Protein AF-F8JT11-F1 (afdb_monomer)

Foldseek 3Di:
DDPVLLVLLCVLLVCVLVPDDQQCSCVVSVPPDSVSSLVSVQVVLVVVDPADDDDSVLSSVLVNLVVVLVVLVVVVVVPPVVSVVVNVVSVVVSVVSRVVVVVPPD

pLDDT: mean 93.09, std 11.82, range [40.34, 98.62]

Nearest PDB structures (foldseek):
  4q66-assembly1_B  TM=3.492E-01  e=8.925E+00  Saccharomyces cerevisiae S288C

Mean predicted aligned error: 4.18 Å

Organism: Streptantibioticus cattleyicolor (strain ATCC 35852 / DSM 46488 / JCM 4925 / NBRC 14057 / NRRL 8057) (NCBI:txid1003195)

Radius of gyration: 15.84 Å; Cα contacts (8 Å, |Δi|>4): 87; chains: 1; bounding box: 43×24×40 Å

Sequence (106 aa):
MDARDRERASQALALKLAGVDWQTIATKLGYPDVADAVLAAGEIADEQYDGPPLDPERMLEALRYDRLQAALWGPAMKGDLAAVDRVLTIADRRQRIKRLHRRSDE

Structure (mmCIF, N/CA/C/O backbone):
data_AF-F8JT11-F1
#
_entry.id   AF-F8JT11-F1
#
loop_
_atom_site.group_PDB
_atom_site.id
_atom_site.type_symbol
_atom_site.label_atom_id
_atom_site.label_alt_id
_atom_site.label_comp_id
_atom_site.label_asym_id
_atom_site.label_entity_id
_atom_site.label_seq_id
_atom_site.pdbx_PDB_ins_code
_atom_site.Cartn_x
_atom_site.Cartn_y
_atom_site.Cartn_z
_atom_site.occupancy
_atom_site.B_iso_or_equiv
_atom_site.auth_seq_id
_atom_site.auth_comp_id
_atom_site.auth_asym_id
_atom_site.auth_atom_id
_atom_site.pdbx_PDB_model_num
ATOM 1 N N . MET A 1 1 ? 6.402 10.550 -18.677 1.00 77.81 1 MET A N 1
ATOM 2 C CA . MET A 1 1 ? 5.653 9.322 -19.009 1.00 77.81 1 MET A CA 1
ATOM 3 C C . MET A 1 1 ? 4.380 9.686 -19.766 1.00 77.81 1 MET A C 1
ATOM 5 O O . MET A 1 1 ? 3.769 10.693 -19.418 1.00 77.81 1 MET A O 1
ATOM 9 N N . ASP A 1 2 ? 4.012 8.943 -20.816 1.00 91.81 2 ASP A N 1
ATOM 10 C CA . ASP A 1 2 ? 2.739 9.166 -21.519 1.00 91.81 2 ASP A CA 1
ATOM 11 C C . ASP A 1 2 ? 1.541 8.618 -20.710 1.00 91.81 2 ASP A C 1
ATOM 13 O O . ASP A 1 2 ? 1.717 7.959 -19.684 1.00 91.81 2 ASP A O 1
ATOM 17 N N . ALA A 1 3 ? 0.304 8.906 -21.130 1.00 92.38 3 ALA A N 1
ATOM 18 C CA . ALA A 1 3 ? -0.885 8.504 -20.370 1.00 92.38 3 ALA A CA 1
ATOM 19 C C . ALA A 1 3 ? -1.071 6.976 -20.261 1.00 92.38 3 ALA A C 1
ATOM 21 O O . ALA A 1 3 ? -1.592 6.495 -19.254 1.00 92.38 3 ALA A O 1
ATOM 22 N N . ARG A 1 4 ? -0.654 6.208 -21.277 1.00 92.94 4 ARG A N 1
ATOM 23 C CA . ARG A 1 4 ? -0.783 4.742 -21.287 1.00 92.94 4 ARG A CA 1
ATOM 24 C C . ARG A 1 4 ? 0.262 4.101 -20.387 1.00 92.94 4 ARG A C 1
ATOM 26 O O . ARG A 1 4 ? -0.069 3.207 -19.609 1.00 92.94 4 ARG A O 1
ATOM 33 N N . ASP A 1 5 ? 1.490 4.594 -20.450 1.00 94.31 5 ASP A N 1
ATOM 34 C CA . ASP A 1 5 ? 2.563 4.163 -19.567 1.00 94.31 5 ASP A CA 1
ATOM 35 C C . ASP A 1 5 ? 2.239 4.493 -18.109 1.00 94.31 5 ASP A C 1
ATOM 37 O O . ASP A 1 5 ? 2.427 3.643 -17.241 1.00 94.31 5 ASP A O 1
ATOM 41 N N . ARG A 1 6 ? 1.646 5.664 -17.838 1.00 96.75 6 ARG A N 1
ATOM 42 C CA . ARG A 1 6 ? 1.253 6.068 -16.478 1.00 96.75 6 ARG A CA 1
ATOM 43 C C . ARG A 1 6 ? 0.167 5.170 -15.889 1.00 96.75 6 ARG A C 1
ATO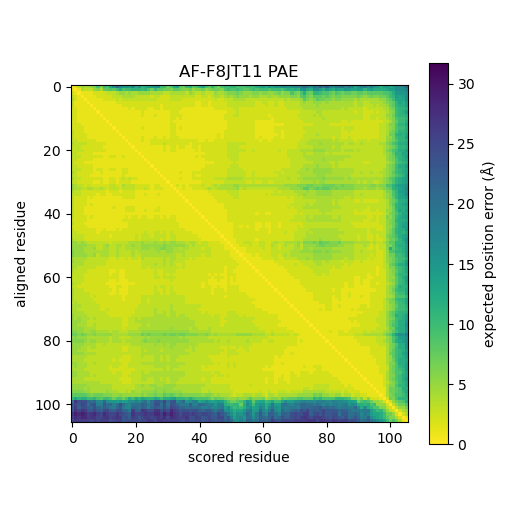M 45 O O . ARG A 1 6 ? 0.233 4.812 -14.711 1.00 96.75 6 ARG A O 1
ATOM 52 N N . GLU A 1 7 ? -0.815 4.781 -16.697 1.00 97.44 7 GLU A N 1
ATOM 53 C CA . GLU A 1 7 ? -1.851 3.826 -16.290 1.00 97.44 7 GLU A CA 1
ATOM 54 C C . GLU A 1 7 ? -1.234 2.457 -15.969 1.00 97.44 7 GLU A C 1
ATOM 56 O O . GLU A 1 7 ? -1.474 1.885 -14.904 1.00 97.44 7 GLU A O 1
ATOM 61 N N . ARG A 1 8 ? -0.349 1.961 -16.841 1.00 97.81 8 ARG A N 1
ATOM 62 C CA . ARG A 1 8 ? 0.369 0.698 -16.625 1.00 97.81 8 ARG A CA 1
ATOM 63 C C . ARG A 1 8 ? 1.260 0.739 -15.375 1.00 97.81 8 ARG A C 1
ATOM 65 O O . ARG A 1 8 ? 1.305 -0.237 -14.623 1.00 97.81 8 ARG A O 1
ATOM 72 N N . ALA A 1 9 ? 1.932 1.857 -15.116 1.00 98.06 9 ALA A N 1
ATOM 73 C CA . ALA A 1 9 ? 2.727 2.087 -13.910 1.00 98.06 9 ALA A CA 1
ATOM 74 C C . ALA A 1 9 ? 1.856 2.079 -12.643 1.00 98.06 9 ALA A C 1
ATOM 76 O O . ALA A 1 9 ? 2.180 1.421 -11.651 1.00 98.06 9 ALA A O 1
ATOM 77 N N . SER A 1 10 ? 0.688 2.722 -12.706 1.00 98.19 10 SER A N 1
ATOM 78 C CA . SER A 1 10 ? -0.290 2.737 -11.611 1.00 98.19 10 SER A CA 1
ATOM 79 C C . SER A 1 10 ? -0.819 1.333 -11.300 1.00 98.19 10 SER A C 1
ATOM 81 O O . SER A 1 10 ? -0.945 0.956 -10.131 1.00 98.19 10 SER A O 1
ATOM 83 N N . GLN A 1 11 ? -1.064 0.519 -12.331 1.00 98.31 11 GLN A N 1
ATOM 84 C CA . GLN A 1 11 ? -1.443 -0.889 -12.175 1.00 98.31 11 GLN A CA 1
ATOM 85 C C . GLN A 1 11 ? -0.313 -1.730 -11.569 1.00 98.31 11 GLN A C 1
ATOM 87 O O . GLN A 1 11 ? -0.575 -2.566 -10.699 1.00 98.31 11 GLN A O 1
ATOM 92 N N . ALA A 1 12 ? 0.939 -1.495 -11.973 1.00 98.50 12 ALA A N 1
ATOM 93 C CA . ALA A 1 12 ? 2.102 -2.172 -11.401 1.00 98.50 12 ALA A CA 1
ATOM 94 C C . ALA A 1 12 ? 2.220 -1.896 -9.895 1.00 98.50 12 ALA A C 1
ATOM 96 O O . ALA A 1 12 ? 2.313 -2.834 -9.096 1.00 98.50 12 ALA A O 1
ATOM 97 N N . LEU A 1 13 ? 2.107 -0.625 -9.490 1.00 98.50 13 LEU A N 1
ATOM 98 C CA . LEU A 1 13 ? 2.089 -0.241 -8.080 1.00 98.50 13 LEU A CA 1
ATOM 99 C C . LEU A 1 13 ? 0.903 -0.873 -7.334 1.00 98.50 13 LEU A C 1
ATOM 101 O O . LEU A 1 13 ? 1.064 -1.389 -6.226 1.00 98.50 13 LEU A O 1
ATOM 105 N N . ALA A 1 14 ? -0.292 -0.884 -7.932 1.00 98.19 14 ALA A N 1
ATOM 106 C CA . ALA A 1 14 ? -1.471 -1.502 -7.329 1.00 98.19 14 ALA A CA 1
ATOM 107 C C . ALA A 1 14 ? -1.256 -2.992 -7.019 1.00 98.19 14 ALA A C 1
ATOM 109 O O . ALA A 1 14 ? -1.509 -3.426 -5.891 1.00 98.19 14 ALA A O 1
ATOM 110 N N . LEU A 1 15 ? -0.720 -3.751 -7.979 1.00 98.38 15 LEU A N 1
ATOM 111 C CA . LEU A 1 15 ? -0.385 -5.166 -7.800 1.00 98.38 15 LEU A CA 1
ATOM 112 C C . LEU A 1 15 ? 0.703 -5.363 -6.741 1.00 98.38 15 LEU A C 1
ATOM 114 O O . LEU A 1 15 ? 0.585 -6.253 -5.894 1.00 98.38 15 LEU A O 1
ATOM 118 N N . LYS A 1 16 ? 1.734 -4.513 -6.729 1.00 98.25 16 LYS A N 1
ATOM 119 C CA . LYS A 1 16 ? 2.813 -4.632 -5.743 1.00 98.25 16 LYS A CA 1
ATOM 120 C C . LYS A 1 16 ? 2.326 -4.420 -4.314 1.00 98.25 16 LYS A C 1
ATOM 122 O O . LYS A 1 16 ? 2.734 -5.129 -3.385 1.00 98.25 16 LYS A O 1
ATOM 127 N N . LEU A 1 17 ? 1.454 -3.439 -4.121 1.00 97.81 17 LEU A N 1
ATOM 128 C CA . LEU A 1 17 ? 0.849 -3.144 -2.825 1.00 97.81 17 LEU A CA 1
ATOM 129 C C . LEU A 1 17 ? -0.147 -4.233 -2.397 1.00 97.81 17 LEU A C 1
ATOM 131 O O . LEU A 1 17 ? -0.313 -4.446 -1.201 1.00 97.81 17 LEU A O 1
ATOM 135 N N . ALA A 1 18 ? -0.723 -4.982 -3.343 1.00 96.62 18 ALA A N 1
ATOM 136 C CA . ALA A 1 18 ? -1.481 -6.206 -3.070 1.00 96.62 18 ALA A CA 1
ATOM 137 C C . ALA A 1 18 ? -0.595 -7.432 -2.749 1.00 96.62 18 ALA A C 1
ATOM 139 O O . ALA A 1 18 ? -1.119 -8.497 -2.436 1.00 96.62 18 ALA A O 1
ATOM 140 N N . GLY A 1 19 ? 0.736 -7.296 -2.806 1.00 96.50 19 GLY A N 1
ATOM 141 C CA . GLY A 1 19 ? 1.688 -8.352 -2.446 1.00 96.50 19 GLY A CA 1
ATOM 142 C C . GLY A 1 19 ? 2.171 -9.217 -3.612 1.00 96.50 19 GLY A C 1
ATOM 143 O O . GLY A 1 19 ? 2.877 -10.192 -3.376 1.00 96.50 19 GLY A O 1
ATOM 144 N N . VAL A 1 20 ? 1.835 -8.867 -4.857 1.00 98.19 20 VAL A N 1
ATOM 145 C CA . VAL A 1 20 ? 2.327 -9.585 -6.042 1.00 98.19 20 VAL A CA 1
ATOM 146 C C . VAL A 1 20 ? 3.831 -9.330 -6.226 1.00 98.19 20 VAL A C 1
ATOM 148 O O . VAL A 1 20 ? 4.329 -8.222 -5.987 1.00 98.19 20 VAL A O 1
ATOM 151 N N . ASP A 1 21 ? 4.576 -10.362 -6.621 1.00 97.94 21 ASP A N 1
ATOM 152 C CA . ASP A 1 21 ? 6.006 -10.257 -6.902 1.00 97.94 21 ASP A CA 1
ATOM 153 C C . ASP A 1 21 ? 6.277 -9.533 -8.234 1.00 97.94 21 ASP A C 1
ATOM 155 O O . ASP A 1 21 ? 5.428 -9.462 -9.124 1.00 97.94 21 ASP A O 1
ATOM 159 N N . TRP A 1 22 ? 7.478 -8.973 -8.375 1.00 98.00 22 TRP A N 1
ATOM 160 C CA . TRP A 1 22 ? 7.804 -8.131 -9.525 1.00 98.00 22 TRP A CA 1
ATOM 161 C C . TRP A 1 22 ? 7.909 -8.897 -10.844 1.00 98.00 22 TRP A C 1
ATOM 163 O O . TRP A 1 22 ? 7.572 -8.335 -11.884 1.00 98.00 22 TRP A O 1
ATOM 173 N N . GLN A 1 23 ? 8.313 -10.171 -10.813 1.00 98.38 23 GLN A N 1
ATOM 174 C CA . GLN A 1 23 ? 8.401 -10.996 -12.018 1.00 98.38 23 GLN A CA 1
ATOM 175 C C . GLN A 1 23 ? 7.006 -11.230 -12.604 1.00 98.38 23 GLN A C 1
ATOM 177 O O . GLN A 1 23 ? 6.788 -11.059 -13.809 1.00 98.38 23 GLN A O 1
ATOM 182 N N . THR A 1 24 ? 6.041 -11.558 -11.742 1.00 98.62 24 THR A N 1
ATOM 183 C CA . THR A 1 24 ? 4.635 -11.705 -12.127 1.00 98.62 24 THR A CA 1
ATOM 184 C C . THR A 1 24 ? 4.060 -10.390 -12.651 1.00 98.62 24 THR A C 1
ATOM 186 O O . THR A 1 24 ? 3.367 -10.393 -13.667 1.00 98.62 24 THR A O 1
ATOM 189 N N . ILE A 1 25 ? 4.362 -9.256 -12.007 1.00 98.56 25 ILE A N 1
ATOM 190 C CA . ILE A 1 25 ? 3.902 -7.928 -12.452 1.00 98.56 25 ILE A CA 1
ATOM 191 C C . ILE A 1 25 ? 4.455 -7.583 -13.838 1.00 98.56 25 ILE A C 1
ATOM 193 O O . ILE A 1 25 ? 3.675 -7.221 -14.720 1.00 98.56 25 ILE A O 1
ATOM 197 N N . ALA A 1 26 ? 5.769 -7.727 -14.038 1.00 98.44 26 ALA A N 1
ATOM 198 C CA . ALA A 1 26 ? 6.429 -7.418 -15.304 1.00 98.44 26 ALA A CA 1
ATOM 199 C C . ALA A 1 26 ? 5.824 -8.233 -16.453 1.00 98.44 26 ALA A C 1
ATOM 201 O O . ALA A 1 26 ? 5.388 -7.672 -17.457 1.00 98.44 26 ALA A O 1
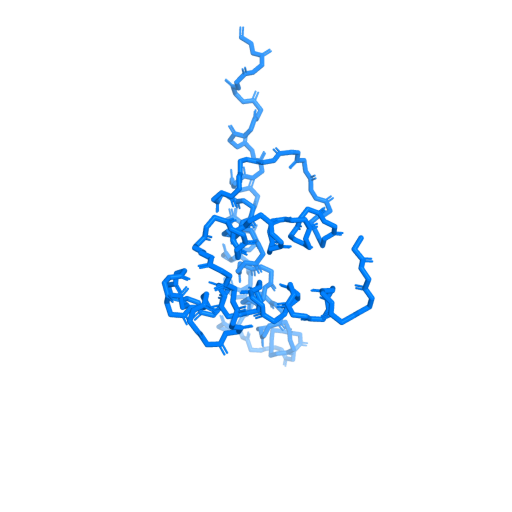ATOM 202 N N . THR A 1 27 ? 5.679 -9.544 -16.239 1.00 98.25 27 THR A N 1
ATOM 203 C CA . THR A 1 27 ? 5.075 -10.464 -17.213 1.00 98.25 27 THR A CA 1
ATOM 204 C C . THR A 1 27 ? 3.623 -10.091 -17.516 1.00 98.25 27 THR A C 1
ATOM 206 O O . THR A 1 27 ? 3.226 -10.003 -18.676 1.00 98.25 27 THR A O 1
ATOM 209 N N . LYS A 1 28 ? 2.815 -9.840 -16.478 1.00 98.12 28 LYS A N 1
ATOM 210 C CA . LYS A 1 28 ? 1.377 -9.567 -16.614 1.00 98.12 28 LYS A CA 1
ATOM 211 C C . LYS A 1 28 ? 1.080 -8.249 -17.326 1.00 98.12 28 LYS A C 1
ATOM 213 O O . LYS A 1 28 ? 0.073 -8.157 -18.022 1.00 98.12 28 LYS A O 1
ATOM 218 N N . LEU A 1 29 ? 1.917 -7.235 -17.123 1.00 98.00 29 LEU A N 1
ATOM 219 C CA . LEU A 1 29 ? 1.722 -5.894 -17.679 1.00 98.00 29 LEU A CA 1
ATOM 220 C C . LEU A 1 29 ? 2.572 -5.629 -18.932 1.00 98.00 29 LEU A C 1
ATOM 222 O O . LEU A 1 29 ? 2.502 -4.539 -19.497 1.00 98.00 29 LEU A O 1
ATOM 226 N N . GLY A 1 30 ? 3.351 -6.615 -19.386 1.00 97.31 30 GLY A N 1
ATOM 227 C CA . GLY A 1 30 ? 4.169 -6.509 -20.594 1.00 97.31 30 GLY A CA 1
ATOM 228 C C . GLY A 1 30 ? 5.317 -5.510 -20.459 1.00 97.31 30 GLY A C 1
ATOM 229 O O . GLY A 1 30 ? 5.567 -4.739 -21.387 1.00 97.31 30 GLY A O 1
ATOM 230 N N . TYR A 1 31 ? 5.978 -5.475 -19.300 1.0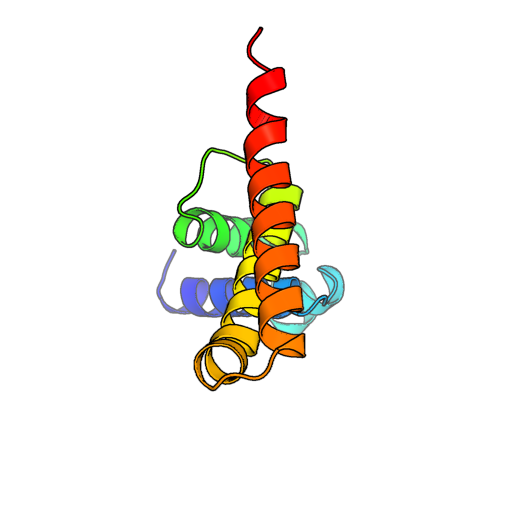0 97.69 31 TYR A N 1
ATOM 231 C CA . TYR A 1 31 ? 7.254 -4.771 -19.167 1.00 97.69 31 TYR A CA 1
ATOM 232 C C . TYR A 1 31 ? 8.378 -5.595 -19.816 1.00 97.69 31 TYR A C 1
ATOM 234 O O . TYR A 1 31 ? 8.333 -6.826 -19.729 1.00 97.69 31 TYR A O 1
ATOM 242 N N . PRO A 1 32 ? 9.371 -4.949 -20.458 1.00 95.56 32 PRO A N 1
ATOM 243 C CA . PRO A 1 32 ? 10.518 -5.645 -21.043 1.00 95.56 32 PRO A CA 1
ATOM 244 C C . PRO A 1 32 ? 11.291 -6.460 -20.005 1.00 95.56 32 PRO A C 1
ATOM 246 O O . PRO A 1 32 ? 11.663 -7.604 -20.269 1.00 95.56 32 PRO A O 1
ATOM 249 N N . ASP A 1 33 ? 11.470 -5.895 -18.811 1.00 96.31 33 ASP A N 1
ATOM 250 C CA . ASP A 1 33 ? 12.061 -6.583 -17.676 1.00 96.31 33 ASP A CA 1
ATOM 251 C C . ASP A 1 33 ? 11.469 -6.133 -16.325 1.00 96.31 33 ASP A C 1
ATOM 253 O O . ASP A 1 33 ? 10.540 -5.325 -16.228 1.00 96.31 33 ASP A O 1
ATOM 257 N N . VAL A 1 34 ? 11.986 -6.733 -15.251 1.00 97.94 34 VAL A N 1
ATOM 258 C CA . VAL A 1 34 ? 11.587 -6.424 -13.873 1.00 97.94 34 VAL A CA 1
ATOM 259 C C . VAL A 1 34 ? 12.023 -5.020 -13.448 1.00 97.94 34 VAL A C 1
ATOM 261 O O . VAL A 1 34 ? 11.306 -4.384 -12.677 1.00 97.94 34 VAL A O 1
ATOM 264 N N . ALA A 1 35 ? 13.172 -4.535 -13.923 1.00 97.81 35 ALA A N 1
ATOM 265 C CA . ALA A 1 35 ? 13.698 -3.234 -13.531 1.00 97.81 35 ALA A CA 1
ATOM 266 C C . ALA A 1 35 ? 12.794 -2.105 -14.044 1.00 97.81 35 ALA A C 1
ATOM 268 O O . ALA A 1 35 ? 12.462 -1.207 -13.270 1.00 97.81 35 ALA A O 1
ATOM 269 N N . ASP A 1 36 ? 12.301 -2.209 -15.279 1.00 97.62 36 ASP A N 1
ATOM 270 C CA . ASP A 1 36 ? 11.342 -1.261 -15.855 1.00 97.62 36 ASP A CA 1
ATOM 271 C C . ASP A 1 36 ? 10.042 -1.195 -15.039 1.00 97.62 36 ASP A C 1
ATOM 273 O O . ASP A 1 36 ? 9.526 -0.112 -14.754 1.00 97.62 36 ASP A O 1
ATOM 277 N N . ALA A 1 37 ? 9.521 -2.351 -14.608 1.00 97.81 37 ALA A N 1
ATOM 278 C CA . ALA A 1 37 ? 8.315 -2.411 -13.782 1.00 97.81 37 ALA A CA 1
ATOM 279 C C . ALA A 1 37 ? 8.522 -1.767 -12.399 1.00 97.81 37 ALA A C 1
ATOM 281 O O . ALA A 1 37 ? 7.625 -1.089 -11.891 1.00 97.81 37 ALA A O 1
ATOM 282 N N . VAL A 1 38 ? 9.696 -1.981 -11.791 1.00 97.88 38 VAL A N 1
ATOM 283 C CA . VAL A 1 38 ? 10.072 -1.395 -10.495 1.00 97.88 38 VAL A CA 1
ATOM 284 C C . VAL A 1 38 ? 10.221 0.119 -10.604 1.00 97.88 38 VAL A C 1
ATOM 286 O O . VAL A 1 38 ? 9.661 0.829 -9.771 1.00 97.88 38 VAL A O 1
ATOM 289 N N . LEU A 1 39 ? 10.930 0.612 -11.623 1.00 97.06 39 LEU A N 1
ATOM 290 C CA . LEU A 1 39 ? 11.145 2.043 -11.849 1.00 97.06 39 LEU A CA 1
ATOM 291 C C . LEU A 1 39 ? 9.821 2.770 -12.095 1.00 97.06 39 LEU A C 1
ATOM 293 O O . LEU A 1 39 ? 9.509 3.723 -11.386 1.00 97.06 39 LEU A O 1
ATOM 297 N N . ALA A 1 40 ? 8.998 2.266 -13.019 1.00 97.38 40 ALA A N 1
ATOM 298 C CA . ALA A 1 40 ? 7.710 2.874 -13.341 1.00 97.38 40 ALA A CA 1
ATOM 299 C C . ALA A 1 40 ? 6.768 2.908 -12.124 1.00 97.38 40 ALA A C 1
ATOM 301 O O . ALA A 1 40 ? 6.142 3.928 -11.838 1.00 97.38 40 ALA A O 1
ATOM 302 N N . ALA A 1 41 ? 6.677 1.809 -11.365 1.00 97.88 41 ALA A N 1
ATOM 303 C CA . ALA A 1 41 ? 5.882 1.780 -10.138 1.00 97.88 41 ALA A CA 1
ATOM 304 C C . ALA A 1 41 ? 6.453 2.698 -9.043 1.00 97.88 41 ALA A C 1
ATOM 306 O O . ALA A 1 41 ? 5.678 3.255 -8.266 1.00 97.88 41 ALA A O 1
ATOM 307 N N . GLY A 1 42 ? 7.780 2.843 -8.985 1.00 97.12 42 GLY A N 1
ATOM 308 C CA . GLY A 1 42 ? 8.492 3.739 -8.076 1.00 97.12 42 GLY A CA 1
ATOM 309 C C . GLY A 1 42 ? 8.136 5.203 -8.308 1.00 97.12 42 GLY A C 1
ATOM 310 O O . GLY A 1 42 ? 7.744 5.867 -7.357 1.00 97.12 42 GLY A O 1
ATOM 311 N N . GLU A 1 43 ? 8.137 5.664 -9.563 1.00 96.38 43 GLU A N 1
ATOM 312 C CA . GLU A 1 43 ? 7.727 7.036 -9.912 1.00 96.3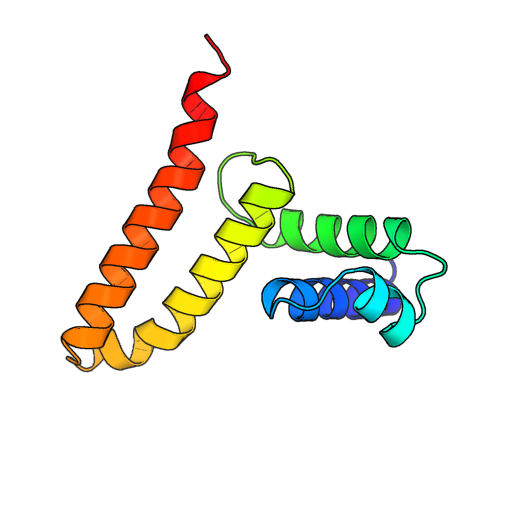8 43 GLU A CA 1
ATOM 313 C C . GLU A 1 43 ? 6.303 7.348 -9.425 1.00 96.38 43 GLU A C 1
ATOM 315 O O . GLU A 1 43 ? 6.051 8.397 -8.836 1.00 96.38 43 GLU A O 1
ATOM 320 N N . ILE A 1 44 ? 5.360 6.415 -9.609 1.00 97.94 44 ILE A N 1
ATOM 321 C CA . ILE A 1 44 ? 3.985 6.588 -9.115 1.00 97.94 44 ILE A CA 1
ATOM 322 C C . ILE A 1 44 ? 3.927 6.536 -7.583 1.00 97.94 44 ILE A C 1
ATOM 324 O O . ILE A 1 44 ? 3.116 7.237 -6.978 1.00 97.94 44 ILE A O 1
ATOM 328 N N . ALA A 1 45 ? 4.746 5.699 -6.944 1.00 97.44 45 ALA A N 1
ATOM 329 C CA . ALA A 1 45 ? 4.798 5.611 -5.489 1.00 97.44 45 ALA A CA 1
ATOM 330 C C . ALA A 1 45 ? 5.314 6.917 -4.872 1.00 97.44 45 ALA A C 1
ATOM 332 O O . ALA A 1 45 ? 4.693 7.402 -3.928 1.00 97.44 45 ALA A O 1
ATOM 333 N N . ASP A 1 46 ? 6.371 7.498 -5.445 1.00 95.69 46 ASP A N 1
ATOM 334 C CA . ASP A 1 46 ? 6.927 8.792 -5.040 1.00 95.69 46 ASP A CA 1
ATOM 335 C C . ASP A 1 46 ? 5.889 9.912 -5.191 1.00 95.69 46 ASP A C 1
ATOM 337 O O . ASP A 1 46 ? 5.727 10.733 -4.292 1.00 95.69 46 ASP A O 1
ATOM 341 N N . GLU A 1 47 ? 5.123 9.924 -6.288 1.00 95.12 47 GLU A N 1
ATOM 342 C CA . GLU A 1 47 ? 4.040 10.897 -6.481 1.00 95.12 47 GLU A CA 1
ATOM 343 C C . GLU A 1 47 ? 2.885 10.726 -5.475 1.00 95.12 47 GLU A C 1
ATOM 345 O O . GLU A 1 47 ? 2.244 11.708 -5.096 1.00 95.12 47 GLU A O 1
ATOM 350 N N . GLN A 1 48 ? 2.567 9.488 -5.077 1.00 94.94 48 GLN A N 1
ATOM 351 C CA . GLN A 1 48 ? 1.464 9.193 -4.150 1.00 94.94 48 GLN A CA 1
ATOM 352 C C . GLN A 1 48 ? 1.838 9.393 -2.682 1.00 94.94 48 GLN A C 1
ATOM 354 O O . GLN A 1 48 ? 0.951 9.564 -1.843 1.00 94.94 48 GLN A O 1
ATOM 359 N N . TYR A 1 49 ? 3.122 9.315 -2.354 1.00 94.69 49 TYR A N 1
ATOM 360 C CA . TYR A 1 49 ? 3.598 9.374 -0.987 1.00 94.69 49 TYR A CA 1
ATOM 361 C C . TYR A 1 49 ? 3.874 10.823 -0.557 1.00 94.69 49 TYR A C 1
ATOM 363 O O . TYR A 1 49 ? 4.708 11.522 -1.117 1.00 94.69 49 TYR A O 1
ATOM 371 N N . ASP A 1 50 ? 3.181 11.268 0.491 1.00 91.12 50 ASP A N 1
ATOM 372 C CA . ASP A 1 50 ? 3.210 12.649 0.994 1.00 91.12 50 ASP A CA 1
ATOM 373 C C . ASP A 1 50 ? 4.109 12.848 2.233 1.00 91.12 50 ASP A C 1
ATOM 375 O O . ASP A 1 50 ? 4.056 13.882 2.906 1.00 91.12 50 ASP A O 1
ATOM 379 N N . GLY A 1 51 ? 4.897 11.832 2.598 1.00 89.69 51 GLY A N 1
ATOM 380 C CA . GLY A 1 51 ? 5.713 11.832 3.810 1.00 89.69 51 GLY A CA 1
ATOM 381 C C . GLY A 1 51 ? 7.176 12.249 3.597 1.00 89.69 51 GLY A C 1
ATOM 382 O O . GLY A 1 51 ? 7.574 12.625 2.500 1.00 89.69 51 GLY A O 1
ATOM 383 N N . PRO A 1 52 ? 8.012 12.178 4.655 1.00 91.12 52 PRO A N 1
ATOM 384 C CA . PRO A 1 52 ? 9.451 12.427 4.533 1.00 91.12 52 PRO A CA 1
ATOM 385 C C . PRO A 1 52 ? 10.112 11.377 3.631 1.00 91.12 52 PRO A C 1
ATOM 387 O O . PRO A 1 52 ? 9.618 10.247 3.633 1.00 91.12 52 PRO A O 1
ATOM 390 N N . PRO A 1 53 ? 11.231 11.692 2.951 1.00 90.06 53 PRO A N 1
ATOM 391 C CA . PRO A 1 53 ? 11.920 10.756 2.065 1.00 90.06 53 PRO A CA 1
ATOM 392 C C . PRO A 1 53 ? 12.158 9.390 2.721 1.00 90.06 53 PRO A C 1
ATOM 394 O O . PRO A 1 53 ? 12.588 9.297 3.871 1.00 90.06 53 PRO A O 1
ATOM 397 N N . LEU A 1 54 ? 11.862 8.318 1.992 1.00 91.06 54 LEU A N 1
ATOM 398 C CA . LEU A 1 54 ? 12.076 6.938 2.420 1.00 91.06 54 LEU A CA 1
ATOM 399 C C . LEU A 1 54 ? 12.806 6.183 1.315 1.00 91.06 54 LEU A C 1
ATOM 401 O O . LEU A 1 54 ? 12.711 6.539 0.144 1.00 91.06 54 LEU A O 1
ATOM 405 N N . ASP A 1 55 ? 13.500 5.108 1.681 1.00 92.44 55 ASP A N 1
ATOM 406 C CA . ASP A 1 55 ? 13.913 4.135 0.676 1.00 92.44 55 ASP A CA 1
ATOM 407 C C . ASP A 1 55 ? 12.676 3.479 0.016 1.00 92.44 55 ASP A C 1
ATOM 409 O O . ASP A 1 55 ? 11.599 3.418 0.632 1.00 92.44 55 ASP A O 1
ATOM 413 N N . PRO A 1 56 ? 12.804 2.971 -1.225 1.00 91.25 56 PRO A N 1
ATOM 414 C CA . PRO A 1 56 ? 11.668 2.435 -1.973 1.00 91.25 56 PRO A CA 1
ATOM 415 C C . PRO A 1 56 ? 10.909 1.311 -1.253 1.00 91.25 56 PRO A C 1
ATOM 417 O O . PRO A 1 56 ? 9.686 1.218 -1.363 1.00 91.25 56 PRO A O 1
ATOM 420 N N . GLU A 1 57 ? 11.599 0.460 -0.487 1.00 91.94 57 GLU A N 1
ATOM 421 C CA . GLU A 1 57 ? 10.956 -0.641 0.237 1.00 91.94 57 GLU A CA 1
ATOM 422 C C . GLU A 1 57 ? 10.073 -0.123 1.374 1.00 91.94 57 GLU A C 1
ATOM 424 O O . GLU A 1 57 ? 8.916 -0.540 1.512 1.00 91.94 57 GLU A O 1
ATOM 429 N N . ARG A 1 58 ? 10.585 0.830 2.160 1.00 94.00 58 ARG A N 1
ATOM 430 C CA . ARG A 1 58 ? 9.826 1.485 3.233 1.00 94.00 58 ARG A CA 1
ATOM 431 C C . ARG A 1 58 ? 8.668 2.314 2.703 1.00 94.00 58 ARG A C 1
ATOM 433 O O . ARG A 1 58 ? 7.617 2.334 3.343 1.00 94.00 58 ARG A O 1
ATOM 440 N N . MET A 1 59 ? 8.829 2.969 1.556 1.00 95.12 59 MET A N 1
ATOM 441 C CA . MET A 1 59 ? 7.739 3.708 0.921 1.00 95.12 59 MET A CA 1
ATOM 442 C C . MET A 1 59 ? 6.602 2.774 0.488 1.00 95.12 59 MET A C 1
ATOM 444 O O . MET A 1 59 ? 5.440 3.037 0.803 1.00 95.12 59 MET A O 1
ATOM 448 N N . LEU A 1 60 ? 6.919 1.642 -0.153 1.00 96.00 60 LEU A N 1
ATOM 449 C CA . LEU A 1 60 ? 5.911 0.633 -0.496 1.00 96.00 60 LEU A CA 1
ATOM 450 C C . LEU A 1 60 ? 5.177 0.130 0.748 1.00 96.00 60 LEU A C 1
ATOM 452 O O . LEU A 1 60 ? 3.956 -0.022 0.730 1.00 96.00 60 LEU A O 1
ATOM 456 N N . GLU A 1 61 ? 5.902 -0.106 1.839 1.00 95.94 61 GLU A N 1
ATOM 457 C CA . GLU A 1 61 ? 5.297 -0.548 3.092 1.00 95.94 61 GLU A CA 1
ATOM 458 C C . GLU A 1 61 ? 4.402 0.531 3.722 1.00 95.94 61 GLU A C 1
ATOM 460 O O . GLU A 1 61 ? 3.302 0.224 4.187 1.00 95.94 61 GLU A O 1
ATOM 465 N N . ALA A 1 62 ? 4.806 1.804 3.670 1.00 96.06 62 ALA A N 1
ATOM 466 C CA . ALA A 1 62 ? 3.961 2.919 4.091 1.00 96.06 62 ALA A CA 1
ATOM 467 C C . ALA A 1 62 ? 2.647 2.950 3.291 1.00 96.06 62 ALA A C 1
ATOM 469 O O . ALA A 1 62 ? 1.572 2.945 3.886 1.00 96.06 62 ALA A O 1
ATOM 470 N N . LEU A 1 63 ? 2.715 2.860 1.961 1.00 97.12 63 LEU A N 1
ATOM 471 C CA . LEU A 1 63 ? 1.532 2.835 1.094 1.00 97.12 63 LEU A CA 1
ATOM 472 C C . LEU A 1 63 ? 0.634 1.604 1.333 1.00 97.12 63 LEU A C 1
ATOM 474 O O . LEU A 1 63 ? -0.593 1.694 1.214 1.00 97.12 63 LEU A O 1
ATOM 478 N N . ARG A 1 64 ? 1.197 0.446 1.713 1.00 97.12 64 ARG A N 1
ATOM 479 C CA . ARG A 1 64 ? 0.392 -0.717 2.140 1.00 97.12 64 ARG A CA 1
ATOM 480 C C . ARG A 1 64 ? -0.371 -0.428 3.422 1.00 97.12 64 ARG A C 1
ATOM 482 O O . ARG A 1 64 ? -1.559 -0.749 3.5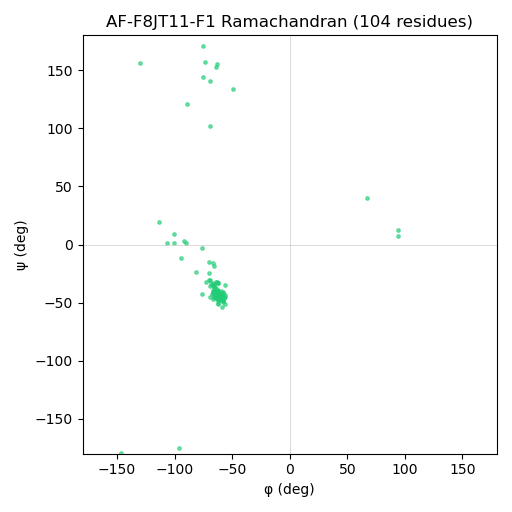08 1.00 97.12 64 ARG A O 1
ATOM 489 N N . TYR A 1 65 ? 0.281 0.186 4.406 1.00 97.12 65 TYR A N 1
ATOM 490 C CA . TYR A 1 65 ? -0.394 0.592 5.633 1.00 97.12 65 TYR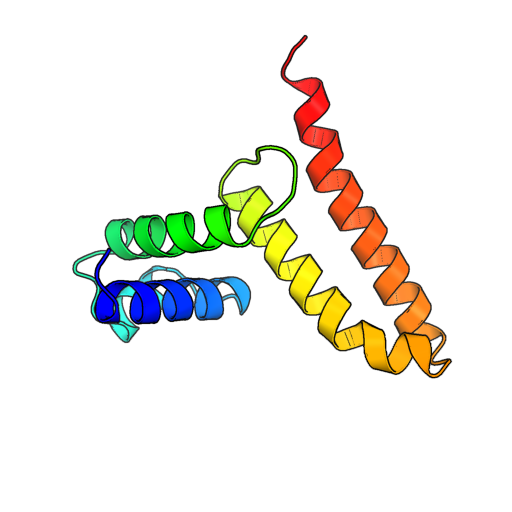 A CA 1
ATOM 491 C C . TYR A 1 65 ? -1.486 1.626 5.379 1.00 97.12 65 TYR A C 1
ATOM 493 O O . TYR A 1 65 ? -2.555 1.514 5.976 1.00 97.12 65 TYR A O 1
ATOM 501 N N . ASP A 1 66 ? -1.275 2.566 4.462 1.00 96.50 66 ASP A N 1
ATOM 502 C CA . ASP A 1 66 ? -2.293 3.542 4.064 1.00 96.50 66 ASP A CA 1
ATOM 503 C C . ASP A 1 66 ? -3.540 2.841 3.511 1.00 96.50 66 ASP A C 1
ATOM 505 O O . ASP A 1 66 ? -4.661 3.141 3.930 1.00 96.50 66 ASP A O 1
ATOM 509 N N . ARG A 1 67 ? -3.357 1.830 2.651 1.00 97.00 67 ARG A N 1
ATOM 510 C CA . ARG A 1 67 ? -4.463 1.012 2.125 1.00 97.00 67 ARG A CA 1
ATOM 511 C C . ARG A 1 67 ? -5.191 0.217 3.203 1.00 97.00 67 ARG A C 1
ATOM 513 O O . ARG A 1 67 ? -6.422 0.202 3.216 1.00 97.00 67 ARG A O 1
ATOM 520 N N . LEU A 1 68 ? -4.453 -0.418 4.114 1.00 97.44 68 LEU A N 1
ATOM 521 C CA . LEU A 1 68 ? -5.050 -1.148 5.237 1.00 97.44 68 LEU A CA 1
ATOM 522 C C . LEU A 1 68 ? -5.846 -0.212 6.154 1.00 97.44 68 LEU A C 1
ATOM 524 O O . LEU A 1 68 ? -6.958 -0.545 6.562 1.00 97.44 68 LEU A O 1
ATOM 528 N N . GLN A 1 69 ? -5.304 0.971 6.447 1.00 97.81 69 GLN A N 1
ATOM 529 C CA . GLN A 1 69 ? -5.985 1.969 7.263 1.00 97.81 69 GLN A CA 1
ATOM 530 C C . GLN A 1 69 ? -7.265 2.459 6.579 1.00 97.81 69 GLN A C 1
ATOM 532 O O . GLN A 1 69 ? -8.307 2.521 7.229 1.00 97.81 69 GLN A O 1
ATOM 537 N N . ALA A 1 70 ? -7.213 2.756 5.277 1.00 97.62 70 ALA A N 1
ATOM 538 C CA . ALA A 1 70 ? -8.374 3.202 4.508 1.00 97.62 70 ALA A CA 1
ATOM 539 C C . ALA A 1 70 ? -9.511 2.166 4.519 1.00 97.62 70 ALA A C 1
ATOM 541 O O . ALA A 1 70 ? -10.668 2.530 4.729 1.00 97.62 70 ALA A O 1
ATOM 542 N N . ALA A 1 71 ? -9.186 0.876 4.372 1.00 97.75 71 ALA A N 1
ATOM 543 C CA . ALA A 1 71 ? -10.170 -0.209 4.415 1.00 97.75 71 ALA A CA 1
ATOM 544 C C . ALA A 1 71 ? -10.888 -0.318 5.775 1.00 97.75 71 ALA A C 1
ATOM 546 O O . ALA A 1 71 ? -12.067 -0.669 5.830 1.00 97.75 71 ALA A O 1
ATOM 547 N N . LEU A 1 72 ? -10.194 0.004 6.870 1.00 98.50 72 LEU A N 1
ATOM 548 C CA . LEU A 1 72 ? -10.723 -0.092 8.235 1.00 98.50 72 LEU A CA 1
ATOM 549 C C . LEU A 1 72 ? -11.316 1.221 8.762 1.00 98.50 72 LEU A C 1
ATOM 551 O O . LEU A 1 72 ? -12.014 1.211 9.776 1.00 98.50 72 LEU A O 1
ATOM 555 N N . TRP A 1 73 ? -11.091 2.339 8.069 1.00 98.12 73 TRP A N 1
ATOM 556 C CA . TRP A 1 73 ? -11.537 3.661 8.506 1.00 98.12 73 TRP A CA 1
ATOM 557 C C . TRP A 1 73 ? -13.060 3.752 8.644 1.00 98.12 73 TRP A C 1
ATOM 559 O O . TRP A 1 73 ? -13.573 4.215 9.660 1.00 98.12 73 TRP A O 1
ATOM 569 N N . GLY A 1 74 ? -13.796 3.263 7.641 1.00 98.50 74 GLY A N 1
ATOM 570 C CA . GLY A 1 74 ? -15.261 3.272 7.643 1.00 98.50 74 GLY A CA 1
ATOM 571 C C . GLY A 1 74 ? -15.873 2.513 8.830 1.00 98.50 74 GLY A C 1
ATOM 572 O O . GLY A 1 74 ? -16.679 3.100 9.552 1.00 98.50 74 GLY A O 1
ATOM 573 N N . PRO A 1 75 ? -15.511 1.234 9.055 1.00 98.38 75 PRO A N 1
ATOM 574 C CA . PRO A 1 75 ? -15.932 0.479 10.238 1.00 98.38 75 PRO A CA 1
ATOM 575 C C . PRO A 1 75 ? -15.559 1.154 11.566 1.00 98.38 75 PRO A C 1
ATOM 577 O O . PRO A 1 75 ? -16.418 1.283 12.439 1.00 98.38 75 PRO A O 1
ATOM 580 N N . ALA A 1 76 ? -14.327 1.660 11.698 1.00 98.50 76 ALA A N 1
ATOM 581 C CA . ALA A 1 76 ? -13.873 2.340 12.912 1.00 98.50 76 ALA A CA 1
ATOM 582 C C . ALA A 1 76 ? -14.736 3.573 13.240 1.00 98.50 76 ALA A C 1
ATOM 584 O O . ALA A 1 76 ? -15.204 3.725 14.366 1.00 98.50 76 ALA A O 1
ATOM 585 N N . MET A 1 77 ? -15.040 4.406 12.238 1.00 98.50 77 MET A N 1
ATOM 586 C CA . MET A 1 77 ? -15.902 5.587 12.400 1.00 98.50 77 MET A CA 1
ATOM 587 C C . MET A 1 77 ? -17.360 5.250 12.745 1.00 98.50 77 MET A C 1
ATOM 589 O O . MET A 1 77 ? -18.084 6.110 13.241 1.00 98.50 77 MET A O 1
ATOM 593 N N . LYS A 1 78 ? -17.802 4.010 12.500 1.00 98.44 78 LYS A N 1
ATOM 594 C CA . LYS A 1 78 ? -19.141 3.514 12.861 1.00 98.44 78 LYS A CA 1
ATOM 595 C C . LYS A 1 78 ? -19.199 2.878 14.255 1.00 98.44 78 LYS A C 1
ATOM 597 O O . LYS A 1 78 ? -20.267 2.423 14.654 1.00 98.44 78 LYS A O 1
ATOM 602 N N . GLY A 1 79 ? -18.086 2.857 14.990 1.00 97.62 79 GLY A N 1
ATOM 603 C CA . GLY A 1 79 ? -18.025 2.345 16.361 1.00 97.62 79 GLY A CA 1
ATOM 604 C C . GLY A 1 79 ? -17.617 0.877 16.488 1.00 97.62 79 GLY A C 1
ATOM 605 O O . GLY A 1 79 ? -17.743 0.317 17.575 1.00 97.62 79 GLY A O 1
ATOM 606 N N . ASP A 1 80 ? -17.109 0.244 15.425 1.00 98.50 80 ASP A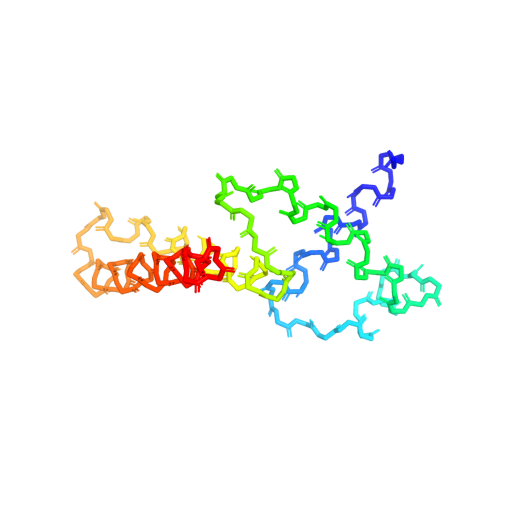 N 1
ATOM 607 C CA . ASP A 1 80 ? -16.452 -1.061 15.556 1.00 98.50 80 ASP A CA 1
ATOM 608 C C . ASP A 1 80 ? -15.126 -0.890 16.314 1.00 98.50 80 ASP A C 1
ATOM 610 O O . ASP A 1 80 ? -14.121 -0.440 15.757 1.00 98.50 80 ASP A O 1
ATOM 614 N N . LEU A 1 81 ? -15.133 -1.245 17.601 1.00 98.12 81 LEU A N 1
ATOM 615 C CA . LEU A 1 81 ? -13.979 -1.087 18.489 1.00 98.12 81 LEU A CA 1
ATOM 616 C C . LEU A 1 81 ? -12.770 -1.913 18.033 1.00 98.12 81 LEU A C 1
ATOM 618 O O . LEU A 1 81 ? -11.636 -1.453 18.157 1.00 98.12 81 LEU A O 1
ATOM 622 N N . ALA A 1 82 ? -12.991 -3.087 17.434 1.00 97.88 82 ALA A N 1
ATOM 623 C CA . ALA A 1 82 ? -11.892 -3.880 16.899 1.00 97.88 82 ALA A CA 1
ATOM 624 C C . ALA A 1 82 ? -11.245 -3.162 15.706 1.00 97.88 82 ALA A C 1
ATOM 626 O O . ALA A 1 82 ? -10.018 -3.124 15.603 1.00 97.88 82 ALA A O 1
ATOM 627 N N . ALA A 1 83 ? -12.038 -2.543 14.827 1.00 98.25 83 ALA A N 1
ATOM 628 C CA . ALA A 1 83 ? -11.505 -1.731 13.734 1.00 98.25 83 ALA A CA 1
ATOM 629 C C . ALA A 1 83 ? -10.753 -0.489 14.244 1.00 98.25 83 ALA A C 1
ATOM 631 O O . ALA A 1 83 ? -9.689 -0.176 13.704 1.00 98.25 83 ALA A O 1
ATOM 632 N N . VAL A 1 84 ? -11.249 0.174 15.298 1.00 98.56 84 VAL A N 1
ATOM 633 C CA . VAL A 1 84 ? -10.554 1.299 15.956 1.00 98.56 84 VAL A CA 1
ATOM 634 C C . VAL A 1 84 ? -9.159 0.875 16.422 1.00 98.56 84 VAL A C 1
ATOM 636 O O . VAL A 1 84 ? -8.171 1.502 16.033 1.00 98.56 84 VAL A O 1
ATOM 639 N N . ASP A 1 85 ? -9.052 -0.230 17.162 1.00 98.44 85 ASP A N 1
ATOM 640 C CA . ASP A 1 85 ? -7.766 -0.731 17.666 1.00 98.44 85 ASP A CA 1
ATOM 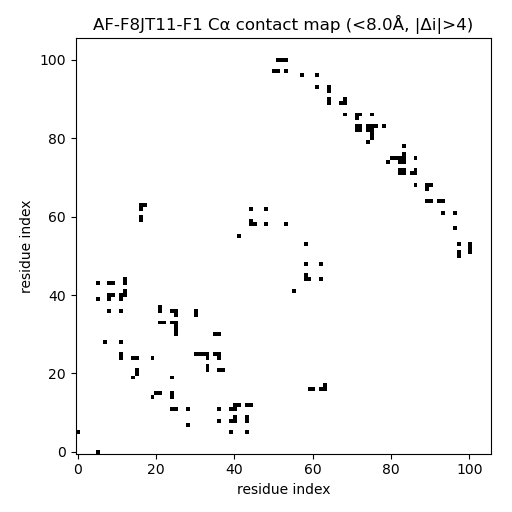641 C C . ASP A 1 85 ? -6.783 -1.052 16.530 1.00 98.44 85 ASP A C 1
ATOM 643 O O . ASP A 1 85 ? -5.582 -0.751 16.605 1.00 98.44 85 ASP A O 1
ATOM 647 N N . ARG A 1 86 ? -7.281 -1.638 15.432 1.00 98.44 86 ARG A N 1
ATOM 648 C CA . ARG A 1 86 ? -6.458 -1.930 14.248 1.00 98.44 86 ARG A CA 1
ATOM 649 C C . ARG A 1 86 ? -6.002 -0.661 13.535 1.00 98.44 86 ARG A C 1
ATOM 651 O O . ARG A 1 86 ? -4.826 -0.586 13.180 1.00 98.44 86 ARG A O 1
ATOM 658 N N . VAL A 1 87 ? -6.869 0.337 13.365 1.00 98.50 87 VAL A N 1
ATOM 659 C CA . VAL A 1 87 ? -6.510 1.638 12.771 1.00 98.50 87 VAL A CA 1
ATOM 660 C C . VAL A 1 87 ? -5.431 2.334 13.600 1.00 98.50 87 VAL A C 1
ATOM 662 O O . VAL A 1 87 ? -4.432 2.777 13.032 1.00 98.50 87 VAL A O 1
ATOM 665 N N . LEU A 1 88 ? -5.574 2.373 14.929 1.00 97.88 88 LEU A N 1
ATOM 666 C CA . LEU A 1 88 ? -4.571 2.963 15.825 1.00 97.88 88 LEU A CA 1
ATOM 667 C C . LEU A 1 88 ? -3.229 2.220 15.746 1.00 97.88 88 LEU A C 1
ATOM 669 O O . LEU A 1 88 ? -2.172 2.848 15.672 1.00 97.88 88 LEU A O 1
ATOM 673 N N . THR A 1 89 ? -3.263 0.887 15.676 1.00 98.25 89 THR A N 1
ATOM 674 C CA . THR A 1 89 ? -2.056 0.064 15.493 1.00 98.25 89 THR A CA 1
ATOM 675 C C . THR A 1 89 ? -1.364 0.349 14.157 1.00 98.25 89 THR A C 1
ATOM 677 O O . THR A 1 89 ? -0.138 0.462 14.102 1.00 98.25 89 THR A O 1
ATOM 680 N N . ILE A 1 90 ? -2.126 0.466 13.065 1.00 97.88 90 ILE A N 1
ATOM 681 C CA . ILE A 1 90 ? -1.581 0.794 11.741 1.00 97.88 90 ILE A CA 1
ATOM 682 C C . ILE A 1 90 ? -0.970 2.199 11.756 1.00 97.88 90 ILE A C 1
ATOM 684 O O . ILE A 1 90 ? 0.149 2.379 11.276 1.00 97.88 90 ILE A O 1
ATOM 688 N N . ALA A 1 91 ? -1.653 3.173 12.362 1.00 96.00 91 ALA A N 1
ATOM 689 C CA . ALA A 1 91 ? -1.150 4.535 12.494 1.00 96.00 91 ALA A CA 1
ATOM 690 C C . ALA A 1 91 ? 0.193 4.581 13.245 1.00 96.00 91 ALA A C 1
ATOM 692 O O . ALA A 1 91 ? 1.123 5.243 12.782 1.00 96.00 91 ALA A O 1
ATOM 693 N N . ASP A 1 92 ? 0.345 3.827 14.339 1.00 96.38 92 ASP A N 1
ATOM 694 C CA . ASP A 1 92 ? 1.623 3.717 15.057 1.00 96.38 92 ASP A CA 1
ATOM 695 C C . ASP A 1 92 ? 2.736 3.137 14.165 1.00 96.38 92 ASP A C 1
ATOM 697 O O . ASP A 1 92 ? 3.829 3.703 14.076 1.00 96.38 92 ASP A O 1
ATOM 701 N N . ARG A 1 93 ? 2.459 2.059 13.420 1.00 95.62 93 ARG A N 1
ATOM 702 C CA . ARG A 1 93 ? 3.436 1.458 12.488 1.00 95.62 93 ARG A CA 1
ATOM 703 C C . ARG A 1 93 ? 3.873 2.430 11.392 1.00 95.62 93 ARG A C 1
ATOM 705 O O . ARG A 1 93 ? 5.072 2.541 11.129 1.00 95.62 93 ARG A O 1
ATOM 712 N N . ARG A 1 94 ? 2.937 3.192 10.814 1.00 94.06 94 ARG A N 1
ATOM 713 C CA . ARG A 1 94 ? 3.238 4.250 9.829 1.00 94.06 94 ARG A CA 1
ATOM 714 C C . ARG A 1 94 ? 4.176 5.304 10.411 1.00 94.06 94 ARG A C 1
ATOM 716 O O . ARG A 1 94 ? 5.150 5.693 9.769 1.00 94.06 94 ARG A O 1
ATOM 723 N N . GLN A 1 95 ? 3.925 5.739 11.647 1.00 92.38 95 GLN A N 1
ATOM 724 C CA . GLN A 1 95 ? 4.786 6.710 12.327 1.00 92.38 95 GLN A CA 1
ATOM 725 C C . GLN A 1 95 ? 6.187 6.152 12.600 1.00 92.38 95 GLN A C 1
ATOM 727 O O . GLN A 1 95 ? 7.169 6.884 12.477 1.00 92.38 95 GLN A O 1
ATOM 732 N N . ARG A 1 96 ? 6.318 4.861 12.926 1.00 92.12 96 ARG A N 1
ATOM 733 C CA . ARG A 1 96 ? 7.630 4.221 13.133 1.00 92.12 96 ARG A CA 1
ATOM 734 C C . ARG A 1 96 ? 8.482 4.217 11.867 1.00 92.12 96 ARG A C 1
ATOM 736 O O . ARG A 1 96 ? 9.657 4.562 11.958 1.00 92.12 96 ARG A O 1
ATOM 743 N N . ILE A 1 97 ? 7.894 3.908 10.707 1.00 90.81 97 ILE A N 1
ATOM 744 C CA . ILE A 1 97 ? 8.602 3.968 9.415 1.00 90.81 97 ILE A CA 1
ATOM 745 C C . ILE A 1 97 ? 9.165 5.374 9.178 1.00 90.81 97 ILE A C 1
ATOM 747 O O . ILE A 1 97 ? 10.346 5.520 8.876 1.00 90.81 97 ILE A O 1
ATOM 751 N N . LYS A 1 98 ? 8.351 6.411 9.415 1.00 84.56 98 LYS A N 1
ATOM 752 C CA . LYS A 1 98 ? 8.756 7.816 9.237 1.00 84.56 98 LYS A CA 1
ATOM 753 C C . LYS A 1 98 ? 9.835 8.260 10.238 1.00 84.56 98 LYS A C 1
ATOM 755 O O . LYS A 1 98 ? 10.704 9.056 9.900 1.00 84.56 98 LYS A O 1
ATOM 760 N N . ARG A 1 99 ? 9.812 7.755 11.477 1.00 81.50 99 ARG A N 1
ATOM 761 C CA . ARG A 1 99 ? 10.785 8.118 12.530 1.00 81.50 99 ARG A CA 1
ATOM 762 C C . ARG A 1 99 ? 12.172 7.518 12.312 1.00 81.50 99 ARG A C 1
ATOM 764 O O . ARG A 1 99 ? 13.153 8.152 12.687 1.00 81.50 99 ARG A O 1
ATOM 771 N N . LEU A 1 100 ? 12.262 6.325 11.722 1.00 62.19 100 LEU A N 1
ATOM 772 C CA . LEU A 1 100 ? 13.544 5.657 11.465 1.00 62.19 100 LEU A CA 1
ATOM 773 C C . LEU A 1 100 ? 14.415 6.394 10.435 1.00 62.19 100 LEU A C 1
ATOM 775 O O . LEU A 1 100 ? 15.615 6.156 10.405 1.00 62.19 100 LEU A O 1
ATOM 779 N N . HIS A 1 101 ? 13.844 7.318 9.658 1.00 55.44 101 HIS A N 1
ATOM 780 C CA . HIS A 1 101 ? 14.597 8.210 8.773 1.00 55.44 101 HIS A CA 1
ATOM 781 C C . HIS A 1 101 ? 15.425 9.262 9.542 1.00 55.44 101 HIS A C 1
ATOM 783 O O . HIS A 1 101 ? 16.518 9.606 9.122 1.00 55.44 101 HIS A O 1
ATOM 789 N N . ARG A 1 102 ? 14.978 9.712 10.727 1.00 53.56 102 ARG A N 1
ATOM 790 C CA . ARG A 1 102 ? 15.635 10.808 11.474 1.00 53.56 102 ARG A CA 1
ATOM 791 C C . ARG A 1 102 ? 17.002 10.440 12.074 1.00 53.56 102 ARG A C 1
ATOM 793 O O . ARG A 1 102 ? 17.725 11.319 12.510 1.00 53.56 102 ARG A O 1
ATOM 800 N N . ARG A 1 103 ? 17.349 9.151 12.160 1.00 48.88 103 ARG A N 1
ATOM 801 C CA . ARG A 1 103 ? 18.580 8.677 12.827 1.00 48.88 103 ARG A CA 1
ATOM 802 C C . ARG A 1 103 ? 19.792 8.532 11.901 1.00 48.88 103 ARG A C 1
ATOM 804 O O . ARG A 1 103 ? 20.813 8.034 12.359 1.00 48.88 103 ARG A O 1
ATOM 811 N N . SER A 1 104 ? 19.664 8.893 10.628 1.00 48.94 104 SER A N 1
ATOM 812 C CA . SER A 1 104 ? 20.720 8.715 9.623 1.00 48.94 104 SER A CA 1
ATOM 813 C C . SER A 1 104 ? 21.417 10.017 9.212 1.0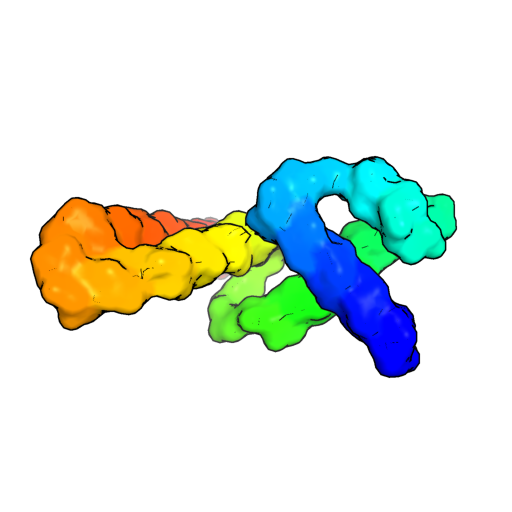0 48.94 104 SER A C 1
ATOM 815 O O . SER A 1 104 ? 22.329 9.949 8.397 1.00 48.94 104 SER A O 1
ATOM 817 N N . ASP A 1 105 ? 21.032 11.153 9.807 1.00 47.47 105 ASP A N 1
ATOM 818 C CA . ASP A 1 105 ? 21.548 12.494 9.482 1.00 47.47 105 ASP A CA 1
ATOM 819 C C . ASP A 1 105 ? 22.362 13.145 10.631 1.00 47.47 105 ASP A C 1
ATOM 821 O O . ASP A 1 105 ? 22.554 14.360 10.643 1.00 47.47 105 ASP A O 1
ATOM 825 N N . GLU A 1 106 ? 22.857 12.354 11.591 1.00 40.34 106 GLU A N 1
ATOM 826 C CA . GLU A 1 106 ? 23.842 12.758 12.622 1.00 40.34 106 GLU A CA 1
ATOM 827 C C . GLU A 1 106 ? 25.056 11.823 12.589 1.00 40.34 106 GLU A C 1
ATOM 829 O O . GLU A 1 106 ? 26.194 12.337 12.690 1.00 40.34 106 GLU A O 1
#

Secondary structure (DSSP, 8-state):
--HHHHHHHHHHHHHHHTT--HHHHHHHHT-SSHHHHHHHHHHHHHHH--SS---HHHHHHHHHHHHHHHHHHHHHHTT-HHHHHHHHHHHHHHHHHHHGGGGS--

Solvent-accessible surface area (backbone atoms only — not comparable to full-atom values): 5995 Å² total; per-residue (Å²): 130,56,75,67,57,47,51,54,19,50,50,41,36,51,42,44,58,74,66,51,54,57,66,61,43,10,64,74,71,68,39,98,40,50,65,58,39,50,52,43,16,42,58,49,46,61,73,71,52,89,69,80,88,65,58,73,70,59,44,51,51,44,55,35,43,51,52,56,36,58,71,33,44,64,50,25,78,72,66,38,61,70,34,39,55,50,39,54,53,43,52,52,53,50,51,51,63,64,53,66,54,70,76,77,84,124